Protein AF-A0A1C6I7B5-F1 (afdb_monomer)

Mean predicted aligned error: 8.63 Å

Foldseek 3Di:
DDPPPLPFQPADPVNLQCCCVPVHQKHWDWDPPDDPQVVDPPDFTFTFIARNVVRDTPDGRDGVSVVRRVCRVVPHDSDDPVRPPPPPDDDDDPDD

Solvent-accessible surface area (backbone atoms only — not comparable to full-atom values): 6237 Å² total; per-residue (Å²): 133,86,76,79,72,82,87,44,61,86,57,49,71,68,51,53,49,46,51,31,54,73,82,40,64,36,47,77,44,77,55,89,77,60,88,70,40,81,75,42,89,87,57,72,75,32,26,29,38,27,32,65,92,77,64,46,74,78,43,71,75,40,48,66,66,60,53,28,41,53,43,43,75,72,64,57,73,79,64,55,75,83,64,63,68,77,81,80,82,86,82,87,85,85,77,133

Sequence (96 aa):
MEKDNKKYPPYSFWRIKRILEQDYDYRLEKVGQGYKANRRAGYTERYNLIRNSDNKILLEWIKLDGLRKVLGEAGYPLHDEKSRNKKVSDSRNRKE

Nearest PDB structures (foldseek):
  3ly8-assembly1_A-2  TM=3.975E-01  e=3.686E-01  Escherichia coli str. K-12 substr. MG1655
  7ps9-assembly3_C  TM=4.943E-01  e=3.308E+00  Magnetospirillum gryphiswaldense
  5yj0-assembly3_G  TM=3.957E-01  e=7.348E+00  Mus musculus

Secondary structure (DSSP, 8-state):
-------S----HHHHHHHHHHTSSEEEEE----TTGGGSTT----EEEEETTT--EEEEEE-HHHHHHHHHHTT--S--HHHHGGGSS-------

Structure (mmCIF, N/CA/C/O backbone):
data_AF-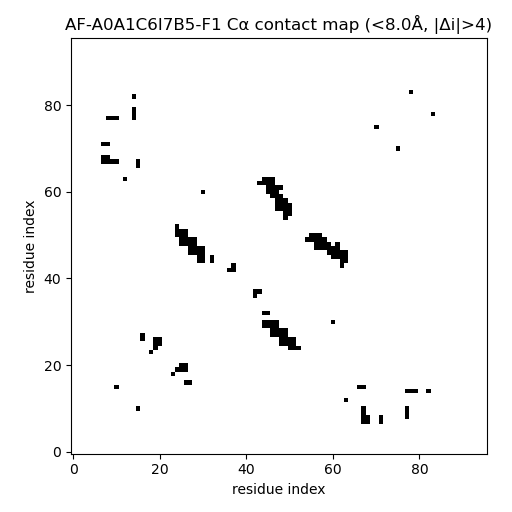A0A1C6I7B5-F1
#
_entry.id   AF-A0A1C6I7B5-F1
#
loop_
_atom_site.group_PDB
_atom_site.id
_atom_site.type_symbol
_atom_site.label_atom_id
_atom_site.label_alt_id
_atom_site.label_comp_id
_atom_site.label_asym_id
_atom_site.label_entity_id
_atom_site.label_seq_id
_atom_site.pdbx_PDB_ins_code
_atom_site.Cartn_x
_atom_site.Cartn_y
_atom_site.Cartn_z
_atom_site.occupancy
_atom_site.B_iso_or_equiv
_atom_site.auth_seq_id
_atom_site.auth_comp_id
_atom_site.auth_asym_id
_atom_site.auth_atom_id
_atom_site.pdbx_PDB_model_num
ATOM 1 N N . MET A 1 1 ? 3.890 -16.610 -19.384 1.00 38.34 1 MET A N 1
ATOM 2 C CA . MET A 1 1 ? 3.508 -15.840 -18.180 1.00 38.34 1 MET A CA 1
ATOM 3 C C . MET A 1 1 ? 1.997 -15.760 -18.153 1.00 38.34 1 MET A C 1
ATOM 5 O O . MET A 1 1 ? 1.419 -15.070 -18.986 1.00 38.34 1 MET A O 1
ATOM 9 N N . GLU A 1 2 ? 1.379 -16.553 -17.285 1.00 38.69 2 GLU A N 1
ATOM 10 C CA . GLU A 1 2 ? -0.070 -16.606 -17.090 1.00 38.69 2 GLU A CA 1
ATOM 11 C C . GLU A 1 2 ? -0.596 -15.208 -16.749 1.00 38.69 2 GLU A C 1
ATOM 13 O O . GLU A 1 2 ? -0.121 -14.551 -15.822 1.00 38.69 2 GLU A O 1
ATOM 18 N N . LYS A 1 3 ? -1.534 -14.709 -17.556 1.00 44.28 3 LYS A N 1
ATOM 19 C CA . LYS A 1 3 ? -2.304 -13.520 -17.205 1.00 44.28 3 LYS A CA 1
ATOM 20 C C . LYS A 1 3 ? -3.327 -13.994 -16.185 1.00 44.28 3 LYS A C 1
ATOM 22 O O . LYS A 1 3 ? -4.330 -14.571 -16.595 1.00 44.28 3 LYS A O 1
ATOM 27 N N . ASP A 1 4 ? -3.060 -13.779 -14.898 1.00 55.59 4 ASP A N 1
ATOM 28 C CA . ASP A 1 4 ? -4.053 -13.957 -13.837 1.00 55.59 4 ASP A CA 1
ATOM 29 C C . ASP A 1 4 ? -5.338 -13.243 -14.259 1.00 55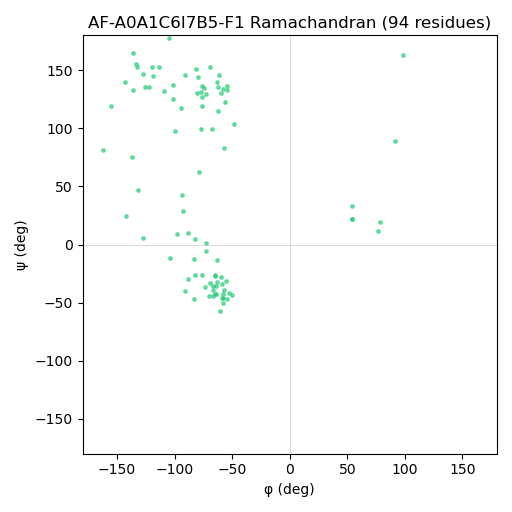.59 4 ASP A C 1
ATOM 31 O O . ASP A 1 4 ? -5.431 -12.010 -14.299 1.00 55.59 4 ASP A O 1
ATOM 35 N N . ASN A 1 5 ? -6.310 -14.043 -14.682 1.00 50.34 5 ASN A N 1
ATOM 36 C CA . ASN A 1 5 ? -7.604 -13.583 -15.132 1.00 50.34 5 ASN A CA 1
ATOM 37 C C . ASN A 1 5 ? -8.239 -12.895 -13.916 1.00 50.34 5 ASN A C 1
ATOM 39 O O . ASN A 1 5 ? -8.413 -13.538 -12.881 1.00 50.34 5 ASN A O 1
ATOM 43 N N . LYS A 1 6 ? -8.469 -11.576 -13.992 1.00 57.69 6 LYS A N 1
ATOM 44 C CA . LYS A 1 6 ? -8.882 -10.703 -12.874 1.00 57.69 6 LYS A CA 1
ATOM 45 C C . LYS A 1 6 ? -10.183 -11.197 -12.220 1.00 57.69 6 LYS A C 1
ATOM 47 O O . LYS A 1 6 ? -11.257 -10.686 -12.510 1.00 57.69 6 LYS A O 1
ATOM 52 N N . LYS A 1 7 ? -10.088 -12.163 -11.306 1.00 70.06 7 LYS A N 1
ATOM 53 C CA . LYS A 1 7 ? -11.203 -12.716 -10.520 1.00 70.06 7 LYS A CA 1
ATOM 54 C C . LYS A 1 7 ? -11.356 -11.996 -9.177 1.00 70.06 7 LYS A C 1
ATOM 56 O O . LYS A 1 7 ? -11.778 -12.591 -8.193 1.00 70.06 7 LYS A O 1
ATOM 61 N N . TYR A 1 8 ? -10.967 -10.726 -9.115 1.00 76.38 8 TYR A N 1
ATOM 62 C CA . TYR A 1 8 ? -11.016 -9.940 -7.885 1.00 76.38 8 TYR A CA 1
ATOM 63 C C . TYR A 1 8 ? -11.773 -8.639 -8.129 1.00 76.38 8 TYR A C 1
ATOM 65 O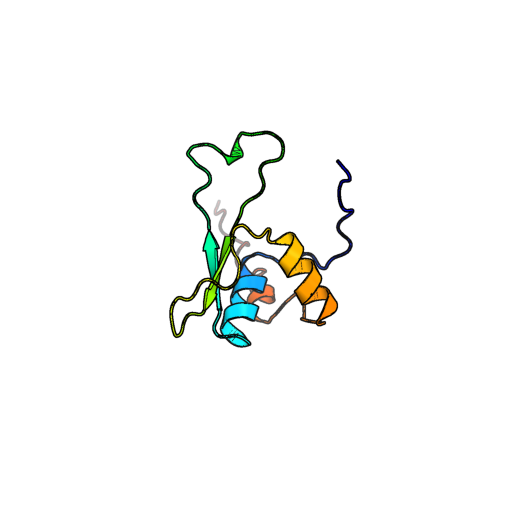 O . TYR A 1 8 ? -11.683 -8.088 -9.235 1.00 76.38 8 TYR A O 1
ATOM 73 N N . PRO A 1 9 ? -12.500 -8.125 -7.119 1.00 83.12 9 PRO A N 1
ATOM 74 C CA . PRO A 1 9 ? -13.212 -6.866 -7.250 1.00 83.12 9 PRO A CA 1
ATOM 75 C C . PRO A 1 9 ? -12.255 -5.746 -7.696 1.00 83.12 9 PRO A C 1
ATOM 77 O O . PRO A 1 9 ? -11.128 -5.652 -7.193 1.00 83.12 9 PRO A O 1
ATOM 80 N N . PRO A 1 10 ? -12.660 -4.890 -8.651 1.00 89.50 10 PRO A N 1
ATOM 81 C CA . PRO A 1 10 ? -11.774 -3.914 -9.276 1.00 89.50 10 PRO A CA 1
ATOM 82 C C . PRO A 1 10 ? -11.553 -2.684 -8.381 1.00 89.50 10 PRO A C 1
ATOM 84 O O . PRO A 1 10 ? -11.899 -1.561 -8.750 1.00 89.50 10 PRO A O 1
ATOM 87 N N . TYR A 1 11 ? -10.966 -2.866 -7.194 1.00 91.94 11 TYR A N 1
ATOM 88 C CA . TYR A 1 11 ? -10.698 -1.749 -6.291 1.00 91.94 11 TYR A CA 1
ATOM 89 C C . TYR A 1 11 ? -9.783 -0.714 -6.952 1.00 91.94 11 TYR A C 1
ATOM 91 O O . TYR A 1 11 ? -8.703 -1.023 -7.479 1.00 91.94 11 TYR A O 1
ATOM 99 N N . SER A 1 12 ? -10.205 0.548 -6.885 1.00 91.25 12 SER A N 1
ATOM 100 C CA . SER A 1 12 ? -9.337 1.674 -7.222 1.00 91.25 12 SER A CA 1
ATOM 101 C C . SER A 1 12 ? -8.240 1.833 -6.167 1.00 91.25 12 SER A C 1
ATOM 103 O O . SER A 1 12 ? -8.453 1.512 -4.998 1.00 91.25 12 SER A O 1
ATOM 105 N N . PHE A 1 13 ? -7.092 2.394 -6.559 1.00 92.50 13 PHE A N 1
ATOM 106 C CA . PHE A 1 13 ? -6.025 2.761 -5.619 1.00 92.50 13 PHE A CA 1
ATOM 107 C C . PHE A 1 13 ? -6.568 3.580 -4.439 1.00 92.50 13 PHE A C 1
ATOM 109 O O . PHE A 1 13 ? -6.267 3.291 -3.288 1.00 92.50 13 PHE A O 1
ATOM 116 N N . TRP A 1 14 ? -7.443 4.549 -4.719 1.00 92.75 14 TRP A N 1
ATOM 117 C CA . TRP A 1 14 ? -8.043 5.405 -3.699 1.00 92.75 14 TRP A CA 1
ATOM 118 C C . TRP A 1 14 ? -8.925 4.648 -2.711 1.00 92.75 14 TRP A C 1
ATOM 120 O O . TRP A 1 14 ? -8.946 5.003 -1.538 1.00 92.75 14 TRP A O 1
ATOM 130 N N . ARG A 1 15 ? -9.652 3.618 -3.161 1.00 93.88 15 ARG A N 1
ATOM 131 C CA . ARG A 1 15 ? -10.452 2.793 -2.250 1.00 93.88 15 ARG A CA 1
ATOM 132 C C . ARG A 1 15 ? -9.553 1.944 -1.356 1.00 93.88 15 ARG A C 1
ATOM 134 O O . ARG A 1 15 ? -9.789 1.917 -0.158 1.00 93.88 15 ARG A O 1
ATOM 141 N N . ILE A 1 16 ? -8.513 1.328 -1.923 1.00 94.94 16 ILE A N 1
ATOM 142 C CA . ILE A 1 16 ? -7.514 0.566 -1.156 1.00 94.94 16 ILE A CA 1
ATOM 143 C C . ILE A 1 16 ? -6.868 1.470 -0.104 1.00 94.94 16 ILE A C 1
ATOM 145 O O . ILE A 1 16 ? -6.861 1.125 1.069 1.00 94.94 16 ILE A O 1
ATOM 149 N N . LYS A 1 17 ? -6.394 2.654 -0.512 1.00 94.88 17 LYS A N 1
ATOM 150 C CA . LYS A 1 17 ? -5.801 3.645 0.391 1.00 94.88 17 LYS A CA 1
ATOM 151 C C . LYS A 1 17 ? -6.742 3.990 1.550 1.00 94.88 17 LYS A C 1
ATOM 153 O O . LYS A 1 17 ? -6.311 3.959 2.690 1.00 94.88 17 LYS A O 1
ATOM 158 N N . ARG A 1 18 ? -8.024 4.257 1.273 1.00 94.94 18 ARG A N 1
ATOM 159 C CA . ARG A 1 18 ? -8.999 4.572 2.327 1.00 94.94 18 ARG A CA 1
ATOM 160 C C . ARG A 1 18 ? -9.245 3.411 3.284 1.00 94.94 18 ARG A C 1
ATOM 162 O O . ARG A 1 18 ? -9.275 3.661 4.474 1.00 94.94 18 ARG A O 1
ATOM 169 N N . ILE A 1 19 ? -9.381 2.176 2.795 1.00 95.38 19 ILE A N 1
ATOM 170 C CA . ILE A 1 19 ? -9.524 0.998 3.673 1.00 95.38 19 ILE A CA 1
ATOM 171 C C . ILE A 1 19 ? -8.307 0.882 4.602 1.00 95.38 19 ILE A C 1
ATOM 173 O O . ILE A 1 19 ? -8.458 0.727 5.808 1.00 95.38 19 ILE A O 1
ATOM 177 N N . LEU A 1 20 ? -7.101 1.027 4.044 1.00 95.56 20 LEU A N 1
ATOM 178 C CA . LEU A 1 20 ? -5.853 0.954 4.806 1.00 95.56 20 LEU A CA 1
ATOM 179 C C . LEU A 1 20 ? -5.680 2.078 5.833 1.00 95.56 20 LEU A C 1
ATOM 181 O O . LEU A 1 20 ? -4.978 1.855 6.804 1.00 95.56 20 LEU A O 1
ATOM 185 N N . GLU A 1 21 ? -6.278 3.250 5.616 1.00 93.00 21 GLU A N 1
ATOM 186 C CA . GLU A 1 21 ? -6.250 4.378 6.561 1.00 93.00 21 GLU A CA 1
ATOM 187 C C . GLU A 1 21 ? -7.395 4.328 7.589 1.00 93.00 21 GLU A C 1
ATOM 189 O O . GLU A 1 21 ? -7.258 4.870 8.680 1.00 93.00 21 GLU A O 1
ATOM 194 N N . GLN A 1 22 ? -8.549 3.756 7.227 1.00 93.00 22 GLN A N 1
ATOM 195 C CA . GLN A 1 22 ? -9.747 3.715 8.076 1.00 93.00 22 GLN A CA 1
ATOM 196 C C . GLN A 1 22 ? -9.707 2.561 9.071 1.00 93.00 22 GLN A C 1
ATOM 198 O O . GLN A 1 22 ? -10.001 2.755 10.247 1.00 93.00 22 GLN A O 1
ATOM 203 N N . ASP A 1 23 ? -9.356 1.373 8.585 1.00 94.19 23 ASP A N 1
ATOM 204 C CA . ASP A 1 23 ? -9.462 0.135 9.361 1.00 94.19 23 ASP A CA 1
ATOM 205 C C . ASP A 1 23 ? -8.098 -0.336 9.871 1.00 94.19 23 ASP A C 1
ATOM 207 O O . ASP A 1 23 ? -8.006 -1.221 10.721 1.00 94.19 23 ASP A O 1
ATOM 211 N N . TYR A 1 24 ? -7.029 0.270 9.354 1.00 93.25 24 TYR A N 1
ATOM 212 C CA . TYR A 1 24 ? -5.655 -0.020 9.717 1.00 93.25 24 TYR A CA 1
ATOM 213 C C . TYR A 1 24 ? -4.870 1.281 9.895 1.00 93.25 24 TYR A C 1
ATOM 215 O O . TYR A 1 24 ? -5.275 2.357 9.468 1.00 93.25 24 TYR A O 1
ATOM 223 N N . ASP A 1 25 ? -3.704 1.177 10.518 1.00 95.62 25 ASP A N 1
ATOM 224 C CA . ASP A 1 25 ? -2.771 2.293 10.666 1.00 95.62 25 ASP A CA 1
ATOM 225 C C . ASP A 1 25 ? -1.740 2.294 9.521 1.00 95.62 25 ASP A C 1
ATOM 227 O O . ASP A 1 25 ? -0.540 2.422 9.754 1.00 95.62 25 ASP A O 1
ATOM 231 N N . TYR A 1 26 ? -2.165 2.049 8.274 1.00 97.38 26 TYR A N 1
ATOM 232 C CA . TYR A 1 26 ? -1.251 1.774 7.156 1.00 97.38 26 TYR A CA 1
ATOM 233 C C . TYR A 1 26 ? -1.368 2.792 6.015 1.00 97.38 26 TYR A C 1
ATOM 235 O O . TYR A 1 26 ? -2.420 3.371 5.757 1.00 97.38 26 TYR A O 1
ATOM 243 N N . ARG A 1 27 ? -0.276 2.975 5.265 1.00 96.25 27 ARG A N 1
ATOM 244 C CA . ARG A 1 27 ? -0.241 3.730 4.007 1.00 96.25 27 ARG A CA 1
ATOM 245 C C . ARG A 1 27 ? 0.512 2.982 2.913 1.00 96.25 27 ARG A C 1
ATOM 247 O O . ARG A 1 27 ? 1.393 2.167 3.183 1.00 96.25 27 ARG A O 1
ATOM 254 N N . LEU A 1 28 ? 0.176 3.305 1.665 1.00 96.81 28 LEU A N 1
ATOM 255 C CA . LEU A 1 28 ? 0.905 2.846 0.484 1.00 96.81 28 LEU A CA 1
ATOM 256 C C . LEU A 1 28 ? 1.820 3.947 -0.033 1.00 96.81 28 LEU A C 1
ATOM 258 O O . LEU A 1 28 ? 1.354 5.036 -0.372 1.00 96.81 28 LEU A O 1
ATOM 262 N N . GLU A 1 29 ? 3.098 3.627 -0.170 1.00 96.12 29 GLU A N 1
ATOM 263 C CA . GLU A 1 29 ? 4.087 4.493 -0.802 1.00 96.12 29 GLU A CA 1
ATOM 264 C C . GLU A 1 29 ? 4.507 3.913 -2.150 1.00 96.12 29 GLU A C 1
ATOM 266 O O . GLU A 1 29 ? 4.792 2.722 -2.261 1.00 96.12 29 GLU A O 1
ATOM 271 N N . LYS A 1 30 ? 4.517 4.739 -3.202 1.00 95.06 30 LYS A N 1
ATOM 272 C CA . LYS A 1 30 ? 4.914 4.297 -4.541 1.00 95.06 30 LYS A CA 1
ATOM 273 C C . LYS A 1 30 ? 6.433 4.161 -4.608 1.00 95.06 30 LYS A C 1
ATOM 275 O O . LYS A 1 30 ? 7.151 5.125 -4.366 1.00 95.06 30 LYS A O 1
ATOM 280 N N . VAL A 1 31 ? 6.912 2.995 -5.030 1.00 95.38 31 VAL A N 1
ATOM 281 C CA . VAL A 1 31 ? 8.345 2.746 -5.203 1.00 95.38 31 VAL A CA 1
ATOM 282 C C . VAL A 1 31 ? 8.836 3.398 -6.496 1.00 95.38 31 VAL A C 1
ATOM 284 O O . VAL A 1 31 ? 8.253 3.219 -7.570 1.00 95.38 31 VAL A O 1
ATOM 287 N N . GLY A 1 32 ? 9.942 4.139 -6.409 1.00 93.62 32 GLY A N 1
ATOM 288 C CA . GLY A 1 32 ? 10.635 4.692 -7.569 1.00 93.62 32 GLY A CA 1
ATOM 289 C C . GLY A 1 32 ? 11.272 3.587 -8.415 1.00 93.62 32 GLY A C 1
ATOM 290 O O . GLY A 1 32 ? 12.358 3.114 -8.114 1.00 93.62 32 GLY A O 1
ATOM 291 N N . GLN A 1 33 ? 10.619 3.187 -9.508 1.00 92.50 33 GLN A N 1
ATOM 292 C CA . GLN A 1 33 ? 11.109 2.125 -10.408 1.00 92.50 33 GLN A CA 1
ATOM 293 C C . GLN A 1 33 ? 12.033 2.641 -11.532 1.00 92.50 33 GLN A C 1
ATOM 295 O O . GLN A 1 33 ? 12.345 1.904 -12.468 1.00 92.50 33 GLN A O 1
ATOM 300 N N . GLY A 1 34 ? 12.450 3.909 -11.453 1.00 92.62 34 GLY A N 1
ATOM 301 C CA . GLY A 1 34 ? 13.295 4.589 -12.437 1.00 92.62 34 GLY A CA 1
ATOM 302 C C . GLY A 1 34 ? 12.533 5.464 -13.440 1.00 92.62 34 GLY A C 1
ATOM 303 O O . GLY A 1 34 ? 11.318 5.354 -13.629 1.00 92.62 34 GLY A O 1
ATOM 304 N N . TYR A 1 35 ? 13.269 6.359 -14.106 1.00 93.38 35 TYR A N 1
ATOM 305 C CA . TYR A 1 35 ? 12.728 7.248 -15.135 1.00 93.38 35 TYR A CA 1
ATOM 306 C C . TYR A 1 35 ? 12.168 6.450 -16.319 1.00 93.38 35 TYR A C 1
ATOM 308 O O . TYR A 1 35 ? 12.798 5.510 -16.801 1.00 93.38 35 TYR A O 1
ATOM 316 N N . LYS A 1 36 ? 10.974 6.829 -16.802 1.00 91.44 36 LYS A N 1
ATOM 317 C CA . LYS A 1 36 ? 10.277 6.170 -17.926 1.00 91.44 36 LYS A CA 1
ATOM 318 C C . LYS A 1 36 ? 10.078 4.653 -17.755 1.00 91.44 36 LYS A C 1
ATOM 320 O O . LYS A 1 36 ? 9.850 3.957 -18.744 1.00 91.44 36 LYS A O 1
ATOM 325 N N . ALA A 1 37 ? 10.113 4.125 -16.528 1.00 89.94 37 ALA A N 1
ATOM 326 C CA . ALA A 1 37 ? 9.896 2.700 -16.268 1.00 89.94 37 ALA A CA 1
ATOM 327 C C . ALA A 1 37 ? 8.555 2.194 -16.830 1.00 89.94 37 ALA A C 1
ATOM 329 O O . ALA A 1 37 ? 8.472 1.071 -17.322 1.00 89.94 37 ALA A O 1
ATOM 330 N N . ASN A 1 38 ? 7.544 3.067 -16.855 1.00 90.25 38 ASN A N 1
ATOM 331 C CA . ASN A 1 38 ? 6.232 2.819 -17.447 1.00 90.25 38 ASN A CA 1
ATOM 332 C C . ASN A 1 38 ? 6.228 2.561 -18.961 1.00 90.25 38 ASN A C 1
ATOM 334 O O . ASN A 1 38 ? 5.218 2.101 -19.481 1.00 90.25 38 ASN A O 1
ATOM 338 N N . ARG A 1 39 ? 7.328 2.835 -19.671 1.00 91.56 39 ARG A N 1
ATOM 339 C CA . ARG A 1 39 ? 7.463 2.541 -21.106 1.00 91.56 39 ARG A CA 1
ATOM 340 C C . ARG A 1 39 ? 7.883 1.100 -21.386 1.00 91.56 39 ARG A C 1
ATOM 342 O O . ARG A 1 39 ? 7.852 0.678 -22.536 1.00 91.56 39 ARG A O 1
ATOM 349 N N . ARG A 1 40 ? 8.315 0.351 -20.366 1.00 91.06 40 ARG A N 1
ATOM 350 C CA . ARG A 1 40 ? 8.720 -1.049 -20.526 1.00 91.06 40 ARG A CA 1
ATOM 351 C C . ARG A 1 40 ? 7.481 -1.932 -20.669 1.00 91.06 40 ARG A C 1
ATOM 353 O O . ARG A 1 40 ? 6.518 -1.785 -19.916 1.00 91.06 40 ARG A O 1
ATOM 360 N N . ALA A 1 41 ? 7.522 -2.873 -21.610 1.00 91.69 41 ALA A N 1
ATOM 361 C CA . ALA A 1 41 ? 6.476 -3.880 -21.740 1.00 91.69 41 ALA A CA 1
ATOM 362 C C . ALA A 1 41 ? 6.339 -4.666 -20.424 1.00 91.69 41 ALA A C 1
ATOM 364 O O . ALA A 1 41 ? 7.335 -5.057 -19.817 1.00 91.69 41 ALA A O 1
ATOM 365 N N . GLY A 1 42 ? 5.103 -4.860 -19.961 1.00 87.75 42 GLY A N 1
ATOM 366 C CA . GLY A 1 42 ? 4.829 -5.534 -18.688 1.00 87.75 42 GLY A CA 1
ATOM 367 C C . GLY A 1 42 ? 5.077 -4.682 -17.438 1.00 87.75 42 GLY A C 1
ATOM 368 O O . GLY A 1 42 ? 5.060 -5.223 -16.331 1.00 87.75 42 GLY A O 1
ATOM 369 N N . TYR A 1 43 ? 5.288 -3.365 -17.576 1.00 90.81 43 TYR A N 1
ATOM 370 C CA . TYR A 1 43 ? 5.395 -2.480 -16.419 1.00 90.81 43 TYR A CA 1
ATOM 371 C C . TYR A 1 43 ? 4.168 -2.600 -15.509 1.00 90.81 43 TYR A C 1
ATOM 373 O O . TYR A 1 43 ? 3.021 -2.559 -15.948 1.00 90.81 43 TYR A O 1
ATOM 381 N N . THR A 1 44 ? 4.431 -2.735 -14.213 1.00 91.06 44 THR A N 1
ATOM 382 C CA . THR A 1 44 ? 3.420 -2.701 -13.158 1.00 91.06 4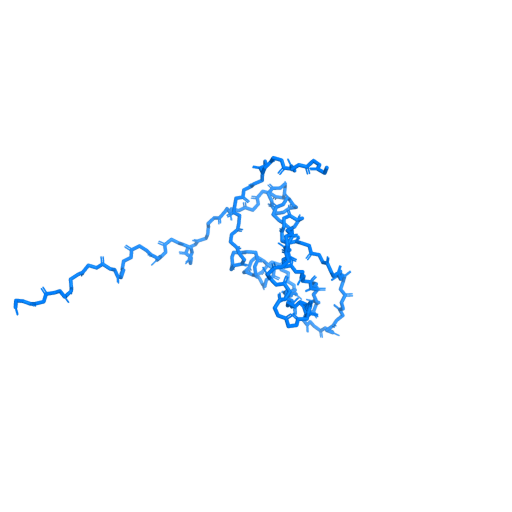4 THR A CA 1
ATOM 383 C C . THR A 1 44 ? 3.959 -1.848 -12.024 1.00 91.06 44 THR A C 1
ATOM 385 O O . THR A 1 44 ? 5.111 -2.027 -11.613 1.00 91.06 44 THR A O 1
ATOM 388 N N . GLU A 1 45 ? 3.121 -0.941 -11.526 1.00 92.75 45 GLU A N 1
ATOM 389 C CA . GLU A 1 45 ? 3.443 -0.097 -10.379 1.00 92.75 45 GLU A CA 1
ATOM 390 C C . GLU A 1 45 ? 3.657 -0.946 -9.123 1.00 92.75 45 GLU A C 1
ATOM 392 O O . GLU A 1 45 ? 2.944 -1.927 -8.878 1.00 92.75 45 GLU A O 1
ATOM 397 N N . ARG A 1 46 ? 4.664 -0.569 -8.337 1.00 95.69 46 ARG A N 1
ATOM 398 C CA . ARG A 1 46 ? 5.048 -1.245 -7.097 1.00 95.69 46 ARG A CA 1
ATOM 399 C C . ARG A 1 46 ? 4.922 -0.293 -5.921 1.00 95.69 46 ARG A C 1
ATOM 401 O O . ARG A 1 46 ? 5.182 0.903 -6.062 1.00 95.69 46 ARG A O 1
ATOM 408 N N . TYR A 1 47 ? 4.530 -0.839 -4.780 1.00 96.81 47 TYR A N 1
ATOM 409 C CA . TYR A 1 47 ? 4.277 -0.077 -3.568 1.00 96.81 47 TYR A CA 1
ATOM 410 C C . TYR A 1 47 ? 4.942 -0.730 -2.363 1.00 96.81 47 TYR A C 1
ATOM 412 O O . TYR A 1 47 ? 5.112 -1.948 -2.340 1.00 96.81 47 TYR A O 1
ATOM 420 N N . ASN A 1 48 ? 5.267 0.082 -1.366 1.00 97.44 48 ASN A N 1
ATOM 421 C CA . ASN A 1 48 ? 5.591 -0.363 -0.020 1.00 97.44 48 ASN A CA 1
ATOM 422 C C . ASN A 1 48 ? 4.367 -0.138 0.873 1.00 97.44 48 ASN A C 1
ATOM 424 O O . ASN A 1 48 ? 3.710 0.902 0.777 1.00 97.44 48 ASN A O 1
ATOM 428 N N . LEU A 1 49 ? 4.055 -1.115 1.722 1.00 97.19 49 LEU A N 1
ATOM 429 C CA . LEU A 1 49 ? 3.050 -0.996 2.772 1.00 97.19 49 LEU A CA 1
ATOM 430 C C . LEU A 1 49 ? 3.756 -0.586 4.060 1.00 97.19 49 LEU A C 1
ATOM 432 O O . LEU A 1 49 ? 4.602 -1.323 4.568 1.00 97.19 49 LEU A O 1
ATOM 436 N N . ILE A 1 50 ? 3.409 0.586 4.573 1.00 97.62 50 ILE A N 1
ATOM 437 C CA . ILE A 1 50 ? 4.097 1.219 5.696 1.00 97.62 50 ILE A CA 1
ATOM 438 C C . ILE A 1 50 ? 3.089 1.463 6.806 1.00 97.62 50 ILE A C 1
ATOM 440 O O . ILE A 1 50 ? 1.994 1.955 6.539 1.00 97.62 50 ILE A O 1
ATOM 444 N N . ARG A 1 51 ? 3.457 1.147 8.045 1.00 97.44 51 ARG A N 1
ATOM 445 C CA . ARG A 1 51 ? 2.671 1.513 9.222 1.00 97.44 51 ARG A CA 1
ATOM 446 C C . ARG A 1 51 ? 2.932 2.967 9.612 1.00 97.44 51 ARG A C 1
ATOM 448 O O . ARG A 1 51 ? 4.083 3.376 9.689 1.00 97.44 51 ARG A O 1
ATOM 455 N N . ASN A 1 52 ? 1.886 3.759 9.830 1.00 95.56 52 ASN A N 1
ATOM 456 C CA . ASN A 1 52 ? 2.019 5.195 10.067 1.00 95.56 52 ASN A CA 1
ATOM 457 C C . ASN A 1 52 ? 2.568 5.511 11.464 1.00 95.56 52 ASN A C 1
ATOM 459 O O . ASN A 1 52 ? 3.365 6.438 11.575 1.00 95.56 52 ASN A O 1
ATOM 463 N N . SER A 1 53 ? 2.194 4.748 12.496 1.00 95.81 53 SER A N 1
ATOM 464 C CA . SER A 1 53 ? 2.634 4.975 13.885 1.00 95.81 53 SER A CA 1
ATOM 465 C C . SER A 1 53 ? 4.150 4.964 14.071 1.00 95.81 53 SER A C 1
ATOM 467 O 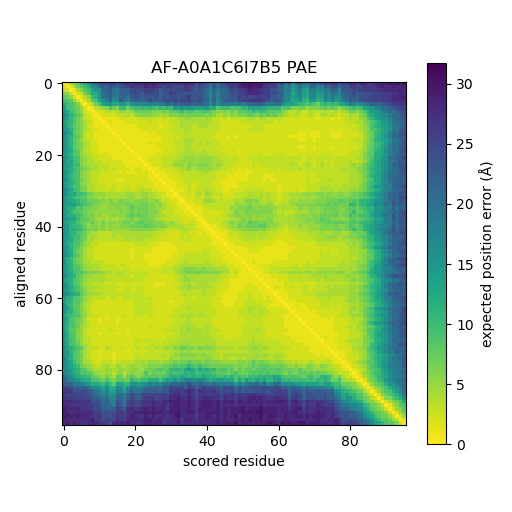O . SER A 1 53 ? 4.670 5.779 14.827 1.00 95.81 53 SER A O 1
ATOM 469 N N . ASP A 1 54 ? 4.870 4.070 13.391 1.00 96.38 54 ASP A N 1
ATOM 470 C CA . ASP A 1 54 ? 6.320 3.905 13.554 1.00 96.38 54 ASP A CA 1
ATOM 471 C C . ASP A 1 54 ? 7.111 3.959 12.240 1.00 96.38 54 ASP A C 1
ATOM 473 O O . ASP A 1 54 ? 8.319 3.736 12.233 1.00 96.38 54 ASP A O 1
ATOM 477 N N . ASN A 1 55 ? 6.448 4.259 11.120 1.00 96.50 55 ASN A N 1
ATOM 478 C CA . ASN A 1 55 ? 7.023 4.242 9.771 1.00 96.50 55 ASN A CA 1
ATOM 479 C C . ASN A 1 55 ? 7.687 2.907 9.390 1.00 96.50 55 ASN A C 1
ATOM 481 O O . ASN A 1 55 ? 8.507 2.861 8.469 1.00 96.50 55 ASN A O 1
ATOM 485 N N . LYS A 1 56 ? 7.327 1.801 10.054 1.00 97.38 56 LYS A N 1
ATOM 486 C CA . LYS A 1 56 ? 7.882 0.491 9.729 1.00 97.38 56 LYS A CA 1
ATOM 487 C C . LYS A 1 56 ? 7.310 -0.011 8.412 1.00 97.38 56 LYS A C 1
ATOM 489 O O . LYS A 1 56 ? 6.093 -0.067 8.218 1.00 97.38 56 LYS A O 1
ATOM 494 N N . ILE A 1 57 ? 8.200 -0.436 7.523 1.00 97.25 57 ILE A N 1
ATOM 495 C CA . ILE A 1 57 ? 7.820 -1.107 6.286 1.00 97.25 57 ILE A CA 1
ATOM 496 C C . ILE A 1 57 ? 7.417 -2.545 6.623 1.00 97.25 57 ILE A C 1
ATOM 498 O O . ILE A 1 57 ? 8.206 -3.313 7.172 1.00 97.25 57 ILE A O 1
ATOM 502 N N . LEU A 1 58 ? 6.167 -2.892 6.329 1.00 95.81 58 LEU A N 1
ATOM 503 C CA . LEU A 1 58 ? 5.610 -4.222 6.575 1.00 95.81 58 LEU A CA 1
ATOM 504 C C . LEU A 1 58 ? 5.797 -5.138 5.368 1.00 95.81 58 LEU A C 1
ATOM 506 O O . LEU A 1 58 ? 6.086 -6.319 5.528 1.00 95.81 58 LEU A O 1
ATOM 510 N N . LEU A 1 59 ? 5.617 -4.588 4.165 1.00 95.88 59 LEU A N 1
ATOM 511 C CA . LEU A 1 59 ? 5.799 -5.293 2.901 1.00 95.88 59 LEU A CA 1
ATOM 512 C C . LEU A 1 59 ? 6.402 -4.349 1.867 1.00 95.88 59 LEU A C 1
ATOM 514 O O . LEU A 1 59 ? 5.983 -3.197 1.747 1.00 95.88 59 LEU A O 1
ATOM 518 N N . GLU A 1 60 ? 7.330 -4.868 1.075 1.00 96.38 60 GLU A N 1
ATOM 519 C CA . GLU A 1 60 ? 8.023 -4.118 0.033 1.00 96.38 60 GLU A CA 1
ATOM 520 C C . GLU A 1 60 ? 7.667 -4.627 -1.362 1.00 96.38 60 GLU A C 1
ATOM 522 O O . GLU A 1 60 ? 7.352 -5.802 -1.557 1.00 96.38 60 GLU A O 1
ATOM 527 N N . TRP A 1 61 ? 7.748 -3.739 -2.357 1.00 95.31 61 TRP A N 1
ATOM 528 C CA . TRP A 1 61 ? 7.619 -4.095 -3.776 1.00 95.31 61 TRP A CA 1
ATOM 529 C C . TRP A 1 61 ? 6.331 -4.862 -4.137 1.00 95.31 61 TRP A C 1
ATOM 531 O O . TRP A 1 61 ? 6.301 -5.674 -5.075 1.00 95.31 61 TRP A O 1
ATOM 541 N N . ILE A 1 62 ? 5.224 -4.578 -3.452 1.00 95.06 62 ILE A N 1
ATOM 542 C CA . ILE A 1 62 ? 3.944 -5.248 -3.690 1.00 95.06 62 ILE A CA 1
ATOM 543 C C . ILE A 1 62 ? 3.197 -4.650 -4.886 1.00 95.06 62 ILE A C 1
ATOM 545 O O . ILE A 1 62 ? 3.332 -3.471 -5.217 1.00 95.06 62 ILE A O 1
ATOM 549 N N . LYS A 1 63 ? 2.394 -5.484 -5.555 1.00 93.75 63 LYS A N 1
ATOM 550 C CA . LYS A 1 63 ? 1.441 -5.052 -6.590 1.00 93.75 63 LYS A CA 1
ATOM 551 C C . LYS A 1 63 ? 0.087 -4.766 -5.946 1.00 93.75 63 LYS A C 1
ATOM 553 O O . LYS A 1 63 ? -0.342 -5.514 -5.069 1.00 93.75 63 LYS A O 1
ATOM 558 N N . LEU A 1 64 ? -0.645 -3.781 -6.469 1.00 92.38 64 LEU A N 1
ATOM 559 C CA . LEU A 1 64 ? -2.025 -3.521 -6.032 1.00 92.38 64 LEU A CA 1
ATOM 560 C C . LEU A 1 64 ? -2.957 -4.718 -6.247 1.00 92.38 64 LEU A C 1
ATOM 562 O O . LEU A 1 64 ? -3.910 -4.877 -5.494 1.00 92.38 64 LEU A O 1
ATOM 566 N N . ASP A 1 65 ? -2.687 -5.571 -7.237 1.00 90.75 65 ASP A N 1
ATOM 567 C CA . ASP A 1 65 ? -3.515 -6.755 -7.495 1.00 90.75 65 ASP A CA 1
ATOM 568 C C . ASP A 1 65 ? -3.507 -7.753 -6.328 1.00 90.75 65 ASP A C 1
ATOM 570 O O . ASP A 1 65 ? -4.542 -8.350 -6.040 1.00 90.75 65 ASP A O 1
ATOM 574 N N . GLY A 1 66 ? -2.394 -7.865 -5.593 1.00 90.12 66 GLY A N 1
ATOM 575 C CA . GLY A 1 66 ? -2.344 -8.678 -4.375 1.00 90.12 66 GLY A CA 1
ATOM 576 C C . GLY A 1 66 ? -3.265 -8.126 -3.285 1.00 90.12 66 GLY A C 1
ATOM 577 O O . GLY A 1 66 ? -4.026 -8.872 -2.679 1.00 90.12 66 GLY A O 1
ATOM 578 N N . LEU A 1 67 ? -3.279 -6.802 -3.104 1.00 92.88 67 LEU A N 1
ATOM 579 C CA . LEU A 1 67 ? -4.187 -6.148 -2.156 1.00 92.88 67 LEU A CA 1
ATOM 580 C C . LEU A 1 67 ? -5.651 -6.277 -2.585 1.00 92.88 67 LEU A C 1
ATOM 582 O O . LEU A 1 67 ? -6.512 -6.514 -1.748 1.00 92.88 67 LEU A O 1
ATOM 586 N N . ARG A 1 68 ? -5.951 -6.174 -3.887 1.00 93.56 68 ARG A N 1
ATOM 587 C CA . ARG A 1 68 ? -7.313 -6.381 -4.414 1.00 93.56 68 ARG A CA 1
ATOM 588 C C . ARG A 1 68 ? -7.852 -7.764 -4.080 1.00 93.56 68 ARG A C 1
ATOM 590 O O . ARG A 1 68 ? -9.019 -7.873 -3.713 1.00 93.56 68 ARG A O 1
ATOM 597 N N . LYS A 1 69 ? -7.008 -8.790 -4.210 1.00 91.62 69 LYS A N 1
ATOM 598 C CA . LYS A 1 69 ? -7.340 -10.162 -3.830 1.00 91.62 69 LYS A CA 1
ATOM 599 C C . LYS A 1 69 ? -7.676 -10.247 -2.344 1.00 91.62 69 LYS A C 1
ATOM 601 O O . LYS A 1 69 ? -8.799 -10.604 -2.013 1.00 91.62 69 LYS A O 1
ATOM 606 N N . VAL A 1 70 ? -6.746 -9.830 -1.484 1.00 92.19 70 VAL A N 1
ATOM 607 C CA . VAL A 1 70 ? -6.897 -9.918 -0.021 1.00 92.19 70 VAL A CA 1
ATOM 608 C C . VAL A 1 70 ? -8.135 -9.161 0.462 1.00 92.19 70 VAL A C 1
ATOM 610 O O . VAL A 1 70 ? -8.927 -9.697 1.227 1.00 92.19 70 VAL A O 1
ATOM 613 N N . LEU A 1 71 ? -8.357 -7.937 -0.025 1.00 93.38 71 LEU A N 1
ATOM 614 C CA . LEU A 1 71 ? -9.521 -7.135 0.363 1.00 93.38 71 LEU A CA 1
ATOM 615 C C . LEU A 1 71 ? -10.840 -7.701 -0.179 1.00 93.38 71 LEU A C 1
ATOM 617 O O . LEU A 1 71 ? -11.880 -7.561 0.459 1.00 93.38 71 LEU A O 1
ATOM 621 N N . GLY A 1 72 ? -10.818 -8.318 -1.363 1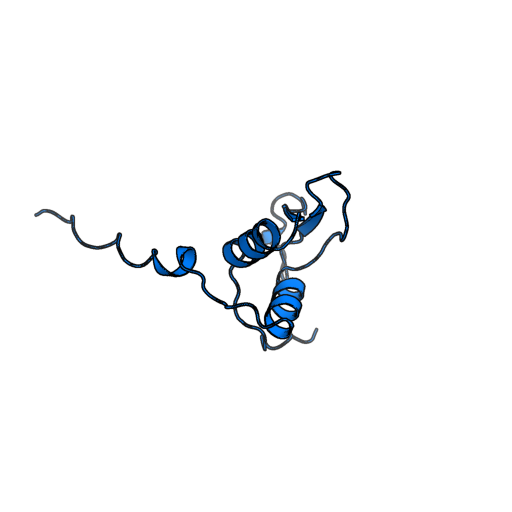.00 91.62 72 GLY A N 1
ATOM 622 C CA . GLY A 1 72 ? -11.974 -9.021 -1.917 1.00 91.62 72 GLY A CA 1
ATOM 623 C C . GLY A 1 72 ? -12.344 -10.257 -1.099 1.00 91.62 72 GLY A C 1
ATOM 624 O O . GLY A 1 72 ? -13.515 -10.446 -0.792 1.00 91.62 72 GLY A O 1
ATOM 625 N N . GLU A 1 73 ? -11.350 -11.055 -0.707 1.00 92.31 73 GLU A N 1
ATOM 626 C CA . GLU A 1 73 ? -11.522 -12.245 0.138 1.00 92.31 73 GLU A CA 1
ATOM 627 C C . GLU A 1 73 ? -11.979 -11.881 1.559 1.00 92.31 73 GLU A C 1
ATOM 629 O O . GLU A 1 73 ? -12.818 -12.574 2.125 1.00 92.31 73 GLU A O 1
ATOM 634 N N . ALA A 1 74 ? -11.506 -10.754 2.100 1.00 92.19 74 ALA A N 1
ATOM 635 C CA . ALA A 1 74 ? -11.951 -10.217 3.386 1.00 92.19 74 ALA A CA 1
ATOM 636 C C . ALA A 1 74 ? -13.372 -9.611 3.358 1.00 92.19 74 ALA A C 1
ATOM 638 O O . ALA A 1 74 ? -13.890 -9.224 4.402 1.00 92.19 74 ALA A O 1
ATOM 639 N N . GLY A 1 75 ? -14.013 -9.513 2.186 1.00 92.56 75 GLY A N 1
ATOM 640 C CA . GLY A 1 75 ? -15.400 -9.054 2.066 1.00 92.56 75 GLY A CA 1
ATOM 641 C C . GLY A 1 75 ? -15.594 -7.538 2.153 1.00 92.56 75 GLY A C 1
ATOM 642 O O . GLY A 1 75 ? -16.710 -7.078 2.398 1.00 92.56 75 GLY A O 1
ATOM 643 N N . TYR A 1 76 ? -14.544 -6.739 1.933 1.00 93.19 76 TYR A N 1
ATOM 644 C CA . TYR A 1 76 ? -14.692 -5.285 1.905 1.00 93.19 76 TYR A CA 1
ATOM 645 C C . TYR A 1 76 ? -15.639 -4.834 0.775 1.00 93.19 76 TYR A C 1
ATOM 647 O O . TYR A 1 76 ? -15.669 -5.420 -0.310 1.00 93.19 76 TYR A O 1
ATOM 655 N N . PRO A 1 77 ? -16.421 -3.758 0.969 1.00 92.06 77 PRO A N 1
ATOM 656 C CA . PRO A 1 77 ? -17.233 -3.219 -0.108 1.00 92.06 77 PRO A CA 1
ATOM 657 C C . PRO A 1 77 ? -16.355 -2.475 -1.121 1.00 92.06 77 PRO A C 1
ATOM 659 O O . PRO A 1 77 ? -15.517 -1.630 -0.770 1.00 92.06 77 PRO A O 1
ATOM 662 N N . LEU A 1 78 ? -16.606 -2.748 -2.406 1.00 91.19 78 LEU A N 1
ATOM 663 C CA . LEU A 1 78 ? -15.913 -2.122 -3.537 1.00 91.19 78 LEU A CA 1
ATOM 664 C C . LEU A 1 78 ?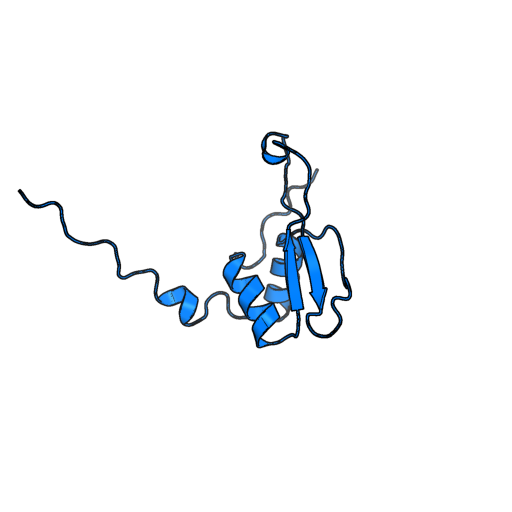 -16.061 -0.593 -3.552 1.00 91.19 78 LEU A C 1
ATOM 666 O O . LEU A 1 78 ? -15.146 0.126 -3.958 1.00 91.19 78 LEU A O 1
ATOM 670 N N . HIS A 1 79 ? -17.212 -0.094 -3.108 1.00 89.75 79 HIS A N 1
ATOM 671 C CA . HIS A 1 79 ? -17.539 1.324 -3.075 1.00 89.75 79 HIS A CA 1
ATOM 672 C C . HIS A 1 79 ? -17.952 1.736 -1.665 1.00 89.75 79 HIS A C 1
ATOM 674 O O . HIS A 1 79 ? -18.743 1.060 -1.018 1.00 89.75 79 HIS A O 1
ATOM 680 N N . ASP A 1 80 ? -17.434 2.876 -1.226 1.00 86.44 80 ASP A N 1
ATOM 681 C CA . ASP A 1 80 ? -17.909 3.627 -0.065 1.00 86.44 80 ASP A CA 1
ATOM 682 C C . ASP A 1 80 ? -18.684 4.872 -0.527 1.00 86.44 80 ASP A C 1
ATOM 684 O O . ASP A 1 80 ? -18.775 5.168 -1.723 1.00 86.44 80 ASP A O 1
ATOM 688 N N . GLU A 1 81 ? -19.218 5.638 0.419 1.00 83.00 81 GLU A N 1
ATOM 689 C CA . GLU A 1 81 ? -19.926 6.897 0.154 1.00 83.00 81 GLU A CA 1
ATOM 690 C C . GLU A 1 81 ? -19.086 7.864 -0.698 1.00 83.00 81 GLU A C 1
ATOM 692 O O . GLU A 1 81 ? -19.563 8.423 -1.688 1.00 83.00 81 GLU A O 1
ATOM 697 N N . LYS A 1 82 ? -17.781 7.963 -0.404 1.00 80.81 82 LYS A N 1
ATOM 698 C CA . LYS A 1 82 ? -16.822 8.788 -1.160 1.00 80.81 82 LYS A CA 1
ATOM 699 C C . LYS A 1 82 ? -16.623 8.319 -2.605 1.00 80.81 82 LYS A C 1
ATOM 701 O O . LYS A 1 82 ? -16.276 9.122 -3.466 1.00 80.81 82 LYS A O 1
ATOM 706 N N . SER A 1 83 ? -16.844 7.039 -2.898 1.00 77.62 83 SER A N 1
ATOM 707 C CA . SER A 1 83 ? -16.782 6.500 -4.263 1.00 77.62 83 SER A CA 1
ATOM 708 C C . SER A 1 83 ? -18.018 6.857 -5.092 1.00 77.62 83 SER A C 1
ATOM 710 O O . SER A 1 83 ? -17.923 6.933 -6.315 1.00 77.62 83 SER A O 1
ATOM 712 N N . ARG A 1 84 ? -19.170 7.083 -4.447 1.00 66.81 84 ARG A N 1
ATOM 713 C CA . ARG A 1 84 ? -20.463 7.326 -5.112 1.00 66.81 84 ARG A CA 1
ATOM 714 C C . ARG A 1 84 ? -20.654 8.780 -5.556 1.00 66.81 84 ARG A C 1
ATOM 716 O O . ARG A 1 84 ? -21.328 9.014 -6.555 1.00 66.81 84 ARG A O 1
ATOM 723 N N . ASN A 1 85 ? -19.996 9.738 -4.901 1.00 62.16 8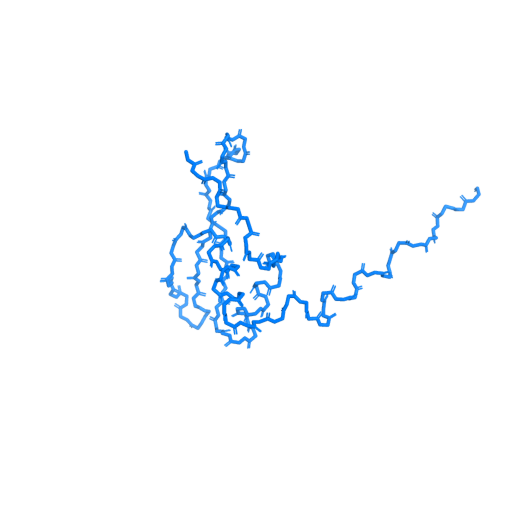5 ASN A N 1
ATOM 724 C CA . ASN A 1 85 ? -20.153 11.176 -5.176 1.00 62.16 85 ASN A CA 1
ATOM 725 C C . ASN A 1 85 ? -19.523 11.685 -6.487 1.00 62.16 85 ASN A C 1
ATOM 727 O O . ASN A 1 85 ? -19.624 12.868 -6.796 1.00 62.16 85 ASN A O 1
ATOM 731 N N . LYS A 1 86 ? -18.903 10.827 -7.307 1.00 56.25 86 LYS A N 1
ATOM 732 C CA . LYS A 1 86 ? -18.213 11.260 -8.538 1.00 56.25 86 LYS A CA 1
ATOM 733 C C . LYS A 1 86 ? -19.132 11.454 -9.761 1.00 56.25 86 LYS A C 1
ATOM 735 O O . LYS A 1 86 ? -18.629 11.708 -10.848 1.00 56.25 86 LYS A O 1
ATOM 740 N N . LYS A 1 87 ? -20.459 11.323 -9.613 1.00 50.72 87 LYS A N 1
ATOM 741 C CA . LYS A 1 87 ? -21.431 11.404 -10.726 1.00 50.72 87 LYS A CA 1
ATOM 742 C C . LYS A 1 87 ? -22.131 12.765 -10.918 1.00 50.72 87 LYS A C 1
ATOM 744 O O . LYS A 1 87 ? -23.040 12.826 -11.735 1.00 50.72 87 LYS A O 1
ATOM 749 N N . VAL A 1 88 ? -21.739 13.849 -10.237 1.00 53.31 88 VAL A N 1
ATOM 750 C CA . VAL A 1 88 ? -22.481 15.136 -10.317 1.00 53.31 88 VAL A CA 1
ATOM 751 C C . VAL A 1 88 ? -21.586 16.360 -10.568 1.00 53.31 88 VAL A C 1
ATOM 753 O O . VAL A 1 88 ? -21.724 17.378 -9.904 1.00 53.31 88 VAL A O 1
ATOM 756 N N . SER A 1 89 ? -20.650 16.304 -11.521 1.00 50.03 89 SER A N 1
ATOM 757 C CA . SER A 1 89 ? -19.925 17.528 -11.918 1.00 50.03 89 SER A CA 1
ATOM 758 C C . SER A 1 89 ? -19.608 17.657 -13.406 1.00 50.03 89 SER A C 1
ATOM 760 O O . SER A 1 89 ? -18.676 18.374 -13.752 1.00 50.03 89 SER A O 1
ATOM 762 N N . ASP A 1 90 ? -20.362 17.004 -14.294 1.00 55.53 90 ASP A N 1
ATOM 763 C CA . ASP A 1 90 ? -20.221 17.259 -15.731 1.00 55.53 90 ASP A CA 1
ATOM 764 C C . ASP A 1 90 ? -21.585 17.350 -16.418 1.00 55.53 90 ASP A C 1
ATOM 766 O O . ASP A 1 90 ? -22.069 16.429 -17.073 1.00 55.53 90 ASP A O 1
ATOM 770 N N . SER A 1 91 ? -22.259 18.478 -16.199 1.00 53.75 91 SER A N 1
ATOM 771 C CA . SER A 1 91 ? -23.300 18.941 -17.108 1.00 53.75 91 SER A CA 1
ATOM 772 C C . SER A 1 91 ? -23.457 20.458 -17.001 1.00 53.75 91 SER A C 1
ATOM 774 O O . SER A 1 91 ? -23.888 20.952 -15.961 1.00 53.75 91 SER A O 1
ATOM 776 N N . ARG A 1 92 ? -23.213 21.137 -18.133 1.00 53.53 92 ARG A N 1
ATOM 777 C CA . ARG A 1 92 ? -23.608 22.515 -18.507 1.00 53.53 92 ARG A CA 1
ATOM 778 C C . ARG A 1 92 ? -22.625 23.650 -18.181 1.00 53.53 92 ARG A C 1
ATOM 780 O O . ARG A 1 92 ? -22.773 24.358 -17.196 1.00 53.53 92 ARG A O 1
ATOM 787 N N . ASN A 1 93 ? -21.723 23.909 -19.130 1.00 49.53 93 ASN A N 1
ATOM 788 C CA . ASN A 1 93 ? -21.590 25.243 -19.736 1.00 49.53 93 ASN A CA 1
ATOM 789 C C . ASN A 1 93 ? -20.808 25.155 -21.063 1.00 49.53 93 ASN A C 1
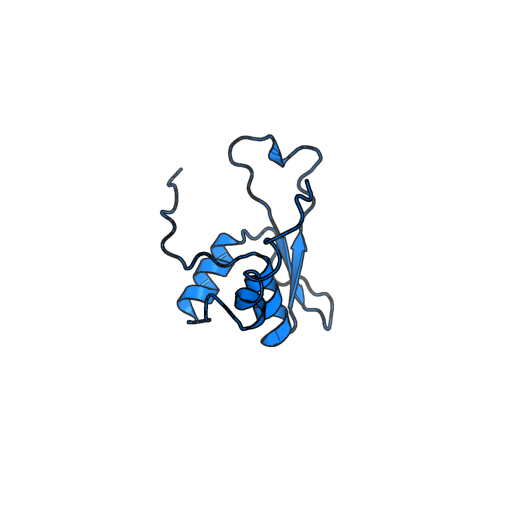ATOM 791 O O . ASN A 1 93 ? -19.614 25.424 -21.127 1.00 49.53 93 ASN A O 1
ATOM 795 N N . ARG A 1 94 ? -21.502 24.782 -22.145 1.00 49.75 94 ARG A N 1
ATOM 796 C CA . ARG A 1 94 ? -21.249 25.397 -23.455 1.00 49.75 94 ARG A CA 1
ATOM 797 C C . ARG A 1 94 ? -22.356 26.429 -23.614 1.00 49.75 94 ARG A C 1
ATOM 799 O O . ARG A 1 94 ? -23.494 26.042 -23.860 1.00 49.75 94 ARG A O 1
ATOM 806 N N . LYS A 1 95 ? -22.048 27.690 -23.312 1.00 50.78 95 LYS A N 1
ATOM 807 C CA . LYS A 1 95 ? -22.888 28.805 -23.743 1.00 50.78 95 LYS A CA 1
ATOM 808 C C . LYS A 1 95 ? -22.571 29.097 -25.209 1.00 50.78 95 LYS A C 1
ATOM 810 O O . LYS A 1 95 ? -21.436 28.886 -25.632 1.00 50.78 95 LYS A O 1
ATOM 815 N N . GLU A 1 96 ? -23.655 29.464 -25.878 1.00 50.00 96 GLU A N 1
ATOM 816 C CA . GLU A 1 96 ? -23.866 29.928 -27.254 1.00 50.00 96 GLU A CA 1
ATOM 817 C C . GLU A 1 96 ? -22.714 30.708 -27.891 1.00 50.00 96 GLU A C 1
ATOM 819 O O . GLU A 1 96 ? -22.060 31.506 -27.179 1.00 50.00 96 GLU A O 1
#

pLDDT: mean 84.41, std 16.97, range [38.34, 97.62]

Radius of gyration: 16.88 Å; Cα contacts (8 Å, |Δi|>4): 93; chains: 1; bounding box: 37×46×41 Å